Protein AF-A0A2N2ST94-F1 (afdb_monomer)

Foldseek 3Di:
DALVPDDPVNVVLQVVVCCVVVCPVVVDDDDPPPVCRRQWDKDFDDDPNHTDDIDTDHDAPSPDPD

Solvent-accessible surface area (backbone atoms only — not comparable to full-atom values): 4138 Å² total; per-residue (Å²): 76,53,48,87,70,50,50,74,68,56,48,49,54,52,54,49,53,49,42,48,50,58,33,57,72,63,67,37,94,69,74,81,86,70,72,56,61,72,71,22,36,46,47,77,40,67,59,92,94,42,82,76,44,76,47,78,46,64,62,89,61,70,88,50,80,128

Radius of gyration: 12.43 Å; Cα contacts (8 Å, |Δi|>4): 73; chains: 1; bounding box: 32×23×29 Å

Nearest PDB structures (foldseek):
  1xeb-assembly8_H  TM=9.593E-01  e=6.640E-04  Pseudomonas aeruginosa

Secondary structure (DSSP, 8-state):
--STTS-HHHHHHHHHHHIIIIIIITT--S-S--SGGGGPEEEEEEETTEEEEEEEE--TTTSS--

Sequence (66 aa):
MSFEDLRVGELYEVLRLRSEVFVVEQQCIFQDMDGADREAMHLLGVQGEELKAYARCFAAGVKFPE

Mean predicted aligned error: 2.82 Å

Structure (mmCIF, N/CA/C/O backbone):
data_AF-A0A2N2ST94-F1
#
_entry.id   AF-A0A2N2ST94-F1
#
loop_
_atom_site.group_PDB
_atom_site.id
_atom_site.type_symbol
_atom_site.label_atom_id
_atom_site.label_alt_id
_atom_site.label_comp_id
_atom_site.label_asym_id
_atom_site.label_entity_id
_atom_site.label_seq_id
_atom_site.pdbx_PDB_ins_code
_atom_site.Cartn_x
_atom_site.Cartn_y
_atom_site.Cartn_z
_atom_site.occupancy
_atom_site.B_iso_or_equiv
_atom_site.auth_seq_id
_atom_site.auth_comp_id
_atom_site.auth_asym_id
_atom_site.auth_atom_id
_atom_site.pdbx_PDB_model_num
ATOM 1 N N . MET A 1 1 ? -8.044 -1.998 -9.018 1.00 91.94 1 MET A N 1
ATOM 2 C CA . MET A 1 1 ? -8.327 -0.617 -9.486 1.00 91.94 1 MET A CA 1
ATOM 3 C C . MET A 1 1 ? -6.995 0.021 -9.859 1.00 91.94 1 MET A C 1
ATOM 5 O O . MET A 1 1 ? -6.009 -0.374 -9.237 1.00 91.94 1 MET A O 1
ATOM 9 N N . SER A 1 2 ? -6.914 0.905 -10.858 1.00 96.25 2 SER A N 1
ATOM 10 C CA . SER A 1 2 ? -5.671 1.666 -11.088 1.00 96.25 2 SER A CA 1
ATOM 11 C C . SER A 1 2 ? -5.473 2.701 -9.976 1.00 96.25 2 SER A C 1
ATOM 13 O O . SER A 1 2 ? -6.363 2.910 -9.146 1.00 96.25 2 SER A O 1
ATOM 15 N N . PHE A 1 3 ? -4.304 3.337 -9.929 1.00 96.94 3 PHE A N 1
ATOM 16 C CA . PHE A 1 3 ? -4.044 4.403 -8.965 1.00 96.94 3 PHE A CA 1
ATOM 17 C C . PHE A 1 3 ? -4.994 5.597 -9.158 1.00 96.94 3 PHE A C 1
ATOM 19 O O . PHE A 1 3 ? -5.475 6.173 -8.188 1.00 96.94 3 PHE A O 1
ATOM 26 N N . GLU A 1 4 ? -5.306 5.945 -10.406 1.00 97.12 4 GLU A N 1
ATOM 27 C CA . GLU A 1 4 ? -6.196 7.054 -10.768 1.00 97.12 4 GLU A CA 1
ATOM 28 C C . GLU A 1 4 ? -7.668 6.787 -10.425 1.00 97.12 4 GLU A C 1
ATOM 30 O O . GLU A 1 4 ? -8.435 7.737 -10.273 1.00 97.12 4 GLU A O 1
ATOM 35 N N . ASP A 1 5 ? -8.056 5.518 -10.271 1.00 97.31 5 ASP A N 1
ATOM 36 C CA . ASP A 1 5 ? -9.405 5.134 -9.847 1.00 97.31 5 ASP A CA 1
ATOM 37 C C . ASP A 1 5 ? -9.638 5.367 -8.342 1.00 97.31 5 ASP A C 1
ATOM 39 O O . ASP A 1 5 ? -10.786 5.400 -7.894 1.00 97.31 5 ASP A O 1
ATOM 43 N N . LEU A 1 6 ? -8.571 5.507 -7.543 1.00 96.94 6 LEU A N 1
ATOM 44 C CA . LEU A 1 6 ? -8.683 5.743 -6.104 1.00 96.94 6 LEU A CA 1
ATOM 45 C C . LEU A 1 6 ? -9.195 7.155 -5.830 1.00 96.94 6 LEU A C 1
ATOM 47 O O . LEU A 1 6 ? -8.567 8.160 -6.175 1.00 96.94 6 LEU A O 1
ATOM 51 N N . ARG A 1 7 ? -10.299 7.250 -5.091 1.00 96.44 7 ARG A N 1
ATOM 52 C CA . ARG A 1 7 ? -10.718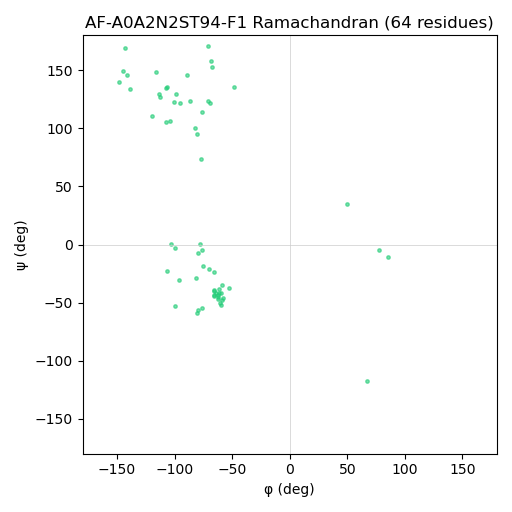 8.526 -4.508 1.00 96.44 7 ARG A CA 1
ATOM 53 C C . ARG A 1 7 ? -9.714 8.942 -3.439 1.00 96.44 7 ARG A C 1
ATOM 55 O O . ARG A 1 7 ? -9.128 8.108 -2.758 1.00 96.44 7 ARG A O 1
ATOM 62 N N . VAL A 1 8 ? -9.585 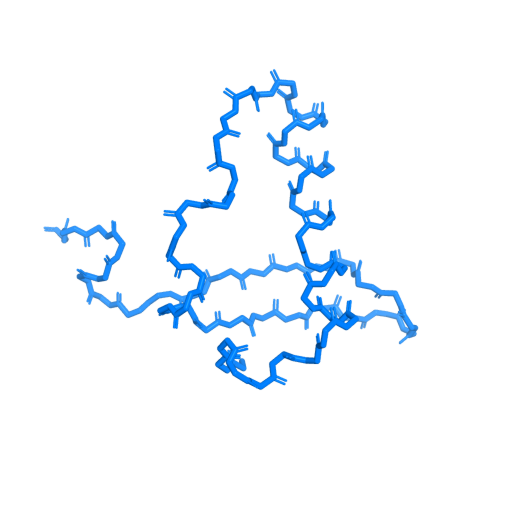10.248 -3.210 1.00 97.31 8 VAL A N 1
ATOM 63 C CA . VAL A 1 8 ? -8.647 10.803 -2.212 1.00 97.31 8 VAL A CA 1
ATOM 64 C C . VAL A 1 8 ? -8.834 10.173 -0.823 1.00 97.31 8 VAL A C 1
ATOM 66 O O . VAL A 1 8 ? -7.852 9.898 -0.140 1.00 97.31 8 VAL A O 1
ATOM 69 N N . GLY A 1 9 ? -10.082 9.894 -0.428 1.00 96.75 9 GLY A N 1
ATOM 70 C CA . GLY A 1 9 ? -10.380 9.198 0.827 1.00 96.75 9 GLY A CA 1
ATOM 71 C C . GLY A 1 9 ? -9.877 7.752 0.848 1.00 96.75 9 GLY A C 1
ATOM 72 O O . GLY A 1 9 ? -9.245 7.344 1.812 1.00 96.75 9 GLY A O 1
ATOM 73 N N . GLU A 1 10 ? -10.078 6.996 -0.232 1.00 96.69 10 GLU A N 1
ATOM 74 C CA . GLU A 1 10 ? -9.595 5.610 -0.343 1.00 96.69 10 GLU A CA 1
ATOM 75 C C . GLU A 1 10 ? -8.070 5.551 -0.356 1.00 96.69 10 GLU A C 1
ATOM 77 O O . GLU A 1 10 ? -7.482 4.698 0.303 1.00 96.69 10 GLU A O 1
ATOM 82 N N . LEU A 1 11 ? -7.426 6.489 -1.058 1.00 97.44 11 LEU A N 1
ATOM 83 C CA . LEU A 1 11 ? -5.976 6.630 -1.041 1.00 97.44 11 LEU A CA 1
ATOM 84 C C . LEU A 1 11 ? -5.470 6.862 0.388 1.00 97.44 11 LEU A C 1
ATOM 86 O O . LEU A 1 11 ? -4.517 6.212 0.807 1.00 97.44 11 LEU A O 1
ATOM 90 N N . TYR A 1 12 ? -6.114 7.751 1.147 1.00 97.94 12 TYR A N 1
ATOM 91 C CA . TYR A 1 12 ? -5.722 8.013 2.529 1.00 97.94 12 TYR A CA 1
ATOM 92 C C . TYR A 1 12 ? -5.869 6.772 3.419 1.00 97.94 12 TYR A C 1
ATOM 94 O O . TYR A 1 12 ? -4.924 6.427 4.128 1.00 97.94 12 TYR A O 1
ATOM 102 N N . GLU A 1 13 ? -6.999 6.065 3.340 1.00 97.94 13 GLU A N 1
ATOM 103 C CA . GLU A 1 13 ? -7.230 4.835 4.113 1.00 97.94 13 GLU A CA 1
ATOM 104 C C . GLU A 1 13 ? -6.214 3.738 3.769 1.00 97.94 13 GLU A C 1
ATOM 106 O O . GLU A 1 13 ? -5.664 3.093 4.660 1.00 97.94 13 GLU A O 1
ATOM 111 N N . VAL A 1 14 ? -5.890 3.571 2.483 1.00 97.88 14 VAL A N 1
ATOM 112 C CA . VAL A 1 14 ? -4.860 2.629 2.029 1.00 97.88 14 VAL A CA 1
ATOM 113 C C . VAL A 1 14 ? -3.489 2.972 2.613 1.00 97.88 14 VAL A C 1
ATOM 115 O O . VAL A 1 14 ? -2.814 2.092 3.149 1.00 97.88 14 VAL A O 1
ATOM 118 N N . LEU A 1 15 ? -3.057 4.233 2.509 1.00 98.00 15 LEU A N 1
ATOM 119 C CA . LEU A 1 15 ? -1.754 4.674 3.018 1.00 98.00 15 LEU A CA 1
ATOM 120 C C . LEU A 1 15 ? -1.671 4.532 4.541 1.00 98.00 15 LEU A C 1
ATOM 122 O O . LEU A 1 15 ? -0.668 4.047 5.066 1.00 98.00 15 LEU A O 1
ATOM 126 N N . ARG A 1 16 ? -2.746 4.899 5.243 1.00 98.12 16 ARG A N 1
ATOM 127 C CA . ARG A 1 16 ? -2.856 4.753 6.692 1.00 98.12 16 ARG A CA 1
ATOM 128 C C . ARG A 1 16 ? -2.731 3.290 7.118 1.00 98.12 16 ARG A C 1
ATOM 130 O O . ARG A 1 16 ? -1.881 3.001 7.954 1.00 98.12 16 ARG A O 1
ATOM 137 N N . LEU A 1 17 ? -3.516 2.384 6.526 1.00 98.19 17 LEU A N 1
ATOM 138 C CA . LEU A 1 17 ? -3.511 0.958 6.877 1.00 98.19 17 LEU A CA 1
ATOM 139 C C . LEU A 1 17 ? -2.130 0.322 6.664 1.00 98.19 17 LEU A C 1
ATOM 141 O O . LEU A 1 17 ? -1.649 -0.439 7.502 1.00 98.19 17 LEU A O 1
ATOM 145 N N . ARG A 1 18 ? -1.456 0.654 5.559 1.00 98.12 18 ARG A N 1
ATOM 146 C CA . ARG A 1 18 ? -0.101 0.154 5.286 1.00 98.12 18 ARG A CA 1
ATOM 147 C C . ARG A 1 18 ? 0.918 0.675 6.292 1.00 98.12 18 ARG A C 1
ATOM 149 O O . ARG A 1 18 ? 1.736 -0.105 6.766 1.00 98.12 18 ARG A O 1
ATOM 156 N N . SER A 1 19 ? 0.865 1.961 6.632 1.00 97.81 19 SER A N 1
ATOM 157 C CA . SER A 1 19 ? 1.769 2.547 7.625 1.00 97.81 19 SER A CA 1
ATOM 158 C C . SER A 1 19 ? 1.524 1.970 9.022 1.00 97.81 19 SER A C 1
ATOM 160 O O . SER A 1 19 ? 2.479 1.681 9.740 1.00 97.81 19 SER A O 1
ATOM 162 N N . GLU A 1 20 ? 0.263 1.743 9.395 1.00 97.88 20 GLU A N 1
ATOM 163 C CA . GLU A 1 20 ? -0.105 1.100 10.659 1.00 97.88 20 GLU A CA 1
ATOM 164 C C . GLU A 1 20 ? 0.512 -0.299 10.778 1.00 97.88 20 GLU A C 1
ATOM 166 O O . GLU A 1 20 ? 1.173 -0.588 11.772 1.00 97.88 20 GLU A O 1
ATOM 171 N N . VAL A 1 21 ? 0.398 -1.126 9.736 1.00 97.62 21 VAL A N 1
ATOM 172 C CA . VAL A 1 21 ? 0.904 -2.507 9.760 1.00 97.62 21 VAL A CA 1
ATOM 173 C C . VAL A 1 21 ? 2.416 -2.577 9.524 1.00 97.62 21 VAL A C 1
ATOM 175 O O . VAL A 1 21 ? 3.157 -3.143 10.325 1.00 97.62 21 VAL A O 1
ATOM 178 N N . PHE A 1 22 ? 2.910 -2.029 8.414 1.00 97.25 22 PHE A N 1
ATOM 179 C CA . PHE A 1 22 ? 4.293 -2.250 7.994 1.00 97.25 22 PHE A CA 1
ATOM 180 C C . PHE A 1 22 ? 5.298 -1.352 8.719 1.00 97.25 22 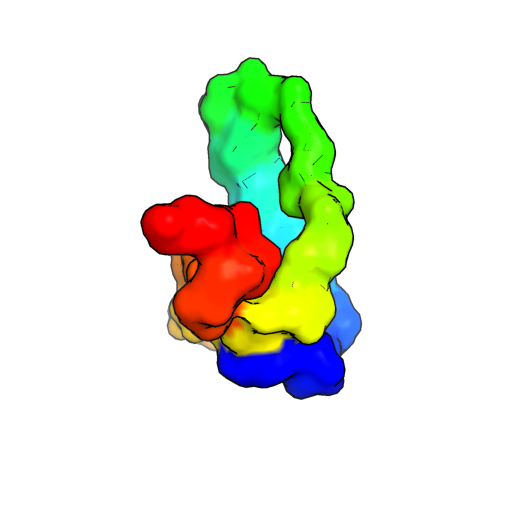PHE A C 1
ATOM 182 O O . PHE A 1 22 ? 6.440 -1.765 8.892 1.00 97.25 22 PHE A O 1
ATOM 189 N N . VAL A 1 23 ? 4.903 -0.153 9.160 1.00 97.12 23 VAL A N 1
ATOM 190 C CA . VAL A 1 23 ? 5.824 0.779 9.835 1.00 97.12 23 VAL A CA 1
ATOM 191 C C . VAL A 1 23 ? 5.659 0.726 11.351 1.00 97.12 23 VAL A C 1
ATOM 193 O O . VAL A 1 23 ? 6.644 0.536 12.065 1.00 97.12 23 VAL A O 1
ATOM 196 N N . VAL A 1 24 ? 4.430 0.882 11.853 1.00 97.75 24 VAL A N 1
ATOM 197 C CA . VAL A 1 24 ? 4.168 1.006 13.297 1.00 97.75 24 VAL A CA 1
ATOM 198 C C . VAL A 1 24 ? 4.148 -0.355 13.990 1.00 97.75 24 VAL A C 1
ATOM 200 O O . VAL A 1 24 ? 4.962 -0.578 14.884 1.00 97.75 24 VAL A O 1
ATOM 203 N N . GLU A 1 25 ? 3.264 -1.269 13.583 1.00 98.06 25 GLU A N 1
ATOM 204 C CA . GLU A 1 25 ? 3.107 -2.588 14.216 1.00 98.06 25 GLU A CA 1
ATOM 205 C C . GLU A 1 25 ? 4.383 -3.428 14.095 1.00 98.06 25 GLU A C 1
ATOM 207 O O . GLU A 1 25 ? 4.862 -3.981 15.084 1.00 98.06 25 GLU A O 1
ATOM 212 N N . GLN A 1 26 ? 4.987 -3.464 12.905 1.00 97.50 26 GLN A N 1
ATOM 213 C CA . GLN A 1 26 ? 6.251 -4.174 12.675 1.00 97.50 26 GLN A CA 1
ATOM 214 C C . GLN A 1 26 ? 7.485 -3.431 13.209 1.00 97.50 26 GLN A C 1
ATOM 216 O O . GLN A 1 26 ? 8.591 -3.967 13.134 1.00 97.50 26 GLN A O 1
ATOM 221 N N . GLN A 1 27 ? 7.323 -2.206 13.726 1.00 97.50 27 GLN A N 1
ATOM 222 C CA . GLN A 1 27 ? 8.413 -1.335 14.183 1.00 97.50 27 GLN A CA 1
ATOM 223 C C . GLN A 1 27 ? 9.548 -1.192 13.150 1.00 97.50 27 GLN A C 1
ATOM 225 O O . GLN A 1 27 ? 10.728 -1.102 13.498 1.00 97.50 27 GLN A O 1
ATOM 230 N N . CYS A 1 28 ? 9.193 -1.183 11.865 1.00 97.19 28 CYS A N 1
ATOM 231 C CA . CYS A 1 28 ? 10.131 -1.165 10.753 1.00 97.19 28 CYS A CA 1
ATOM 232 C C . CYS A 1 28 ? 10.123 0.220 10.102 1.00 97.19 28 CYS A C 1
ATOM 234 O O . CYS A 1 28 ? 9.189 0.591 9.396 1.00 97.19 28 CYS A O 1
ATOM 236 N N . ILE A 1 29 ? 11.167 1.015 10.342 1.00 94.31 29 ILE A N 1
ATOM 237 C CA . ILE A 1 29 ? 11.265 2.361 9.769 1.00 94.31 29 ILE A CA 1
ATOM 238 C C . ILE A 1 29 ? 11.794 2.249 8.339 1.00 94.31 29 ILE A C 1
ATOM 240 O O . ILE A 1 29 ? 12.997 2.123 8.113 1.00 94.31 29 ILE A O 1
ATOM 244 N N . PHE A 1 30 ? 10.887 2.325 7.372 1.00 95.00 30 PHE A N 1
ATOM 245 C CA . PHE A 1 30 ? 11.214 2.424 5.954 1.00 95.00 30 PHE A CA 1
ATOM 246 C C . PHE A 1 30 ? 10.230 3.353 5.233 1.00 95.00 30 PHE A C 1
ATOM 248 O O . PHE A 1 30 ? 9.208 3.767 5.781 1.00 95.00 30 PHE A O 1
ATOM 255 N N . GLN A 1 31 ? 10.554 3.708 3.991 1.00 96.25 31 GLN A N 1
ATOM 256 C CA . GLN A 1 31 ? 9.685 4.517 3.146 1.00 96.25 31 GLN A CA 1
ATOM 257 C C . GLN A 1 31 ? 8.588 3.639 2.521 1.00 96.25 31 GLN A C 1
ATOM 259 O O . GLN A 1 31 ? 8.810 3.024 1.482 1.00 96.25 31 GLN A O 1
ATOM 264 N N . ASP A 1 32 ? 7.408 3.585 3.147 1.00 96.00 32 ASP A N 1
ATOM 265 C CA . ASP A 1 32 ? 6.251 2.834 2.622 1.00 96.00 32 ASP A CA 1
ATOM 266 C C . ASP A 1 32 ? 5.773 3.387 1.266 1.00 96.00 32 ASP A C 1
ATOM 268 O O . ASP A 1 32 ? 5.547 2.634 0.316 1.00 96.00 32 ASP A O 1
ATOM 272 N N . MET A 1 33 ? 5.700 4.715 1.135 1.00 96.00 33 MET A N 1
ATOM 273 C CA . MET A 1 33 ? 5.418 5.401 -0.131 1.00 96.00 33 MET A CA 1
ATOM 274 C C . MET A 1 33 ? 6.664 5.409 -1.025 1.00 96.00 33 MET A C 1
ATOM 276 O O . MET A 1 33 ? 7.346 6.423 -1.191 1.00 96.00 33 MET A O 1
ATOM 280 N N . ASP A 1 34 ? 6.949 4.238 -1.582 1.00 94.88 34 ASP A N 1
ATOM 281 C CA . ASP A 1 34 ? 8.117 3.894 -2.398 1.00 94.88 34 ASP A CA 1
ATOM 282 C C . ASP A 1 34 ? 8.057 4.394 -3.854 1.00 94.88 34 ASP A C 1
ATOM 284 O O . ASP A 1 34 ? 8.979 4.157 -4.629 1.00 94.88 34 ASP A O 1
ATOM 288 N N . GLY A 1 35 ? 6.982 5.086 -4.240 1.00 94.56 35 GLY A N 1
ATOM 289 C CA . GLY A 1 35 ? 6.777 5.611 -5.593 1.00 94.56 35 GLY A CA 1
ATOM 290 C C . GLY A 1 35 ? 6.153 4.617 -6.577 1.00 94.56 35 GLY A C 1
ATOM 291 O O . GLY A 1 35 ? 5.673 5.044 -7.623 1.00 94.56 35 GLY A O 1
ATOM 292 N N . ALA A 1 36 ? 6.055 3.332 -6.223 1.00 95.19 36 ALA A N 1
ATOM 293 C CA . ALA A 1 36 ? 5.506 2.297 -7.102 1.00 95.19 36 ALA A CA 1
ATOM 294 C C . ALA A 1 36 ? 3.966 2.276 -7.129 1.00 95.19 36 ALA A C 1
ATOM 296 O O . ALA A 1 36 ? 3.369 1.539 -7.906 1.00 95.19 36 ALA A O 1
ATOM 297 N N . ASP A 1 37 ? 3.295 3.063 -6.282 1.00 96.31 37 ASP A N 1
ATOM 298 C CA . ASP A 1 37 ? 1.831 3.041 -6.174 1.00 96.31 37 ASP A CA 1
ATOM 299 C C . ASP A 1 37 ? 1.131 3.365 -7.497 1.00 96.31 37 ASP A C 1
ATOM 301 O O . ASP A 1 37 ? 0.127 2.745 -7.814 1.00 96.31 37 ASP A O 1
ATOM 305 N N . ARG A 1 38 ? 1.700 4.252 -8.318 1.00 95.88 38 ARG A N 1
ATOM 306 C CA . ARG A 1 38 ? 1.125 4.619 -9.624 1.00 95.88 38 ARG A CA 1
ATOM 307 C C . ARG A 1 38 ? 1.114 3.477 -10.640 1.00 95.88 38 ARG A C 1
ATOM 309 O O . ARG A 1 38 ? 0.331 3.503 -11.579 1.00 95.88 38 ARG A O 1
ATOM 316 N N . GLU A 1 39 ? 1.989 2.496 -10.464 1.00 96.50 39 GLU A N 1
ATOM 317 C CA . GLU A 1 39 ? 2.142 1.356 -11.371 1.00 96.50 39 GLU A CA 1
ATOM 318 C C . GLU A 1 39 ? 1.426 0.104 -10.843 1.00 96.50 39 GLU A C 1
ATOM 320 O O . GLU A 1 39 ? 1.418 -0.944 -11.491 1.00 96.50 39 GLU A O 1
ATOM 325 N N . ALA A 1 40 ? 0.834 0.199 -9.650 1.00 97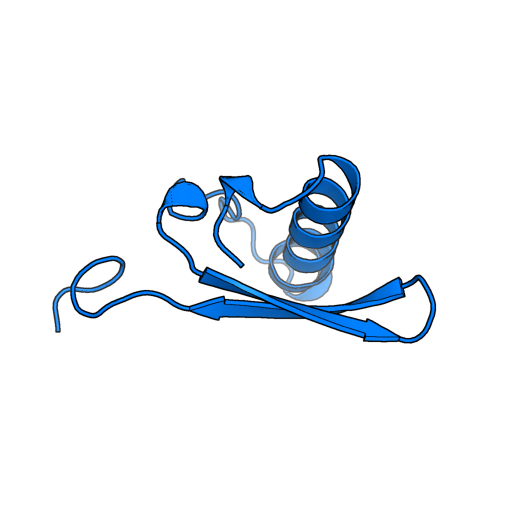.31 40 ALA A N 1
ATOM 326 C CA . ALA A 1 40 ? 0.144 -0.897 -9.005 1.00 97.31 40 ALA A CA 1
ATOM 327 C C . ALA A 1 40 ? -1.332 -0.947 -9.405 1.00 97.31 40 ALA A C 1
ATOM 329 O O . ALA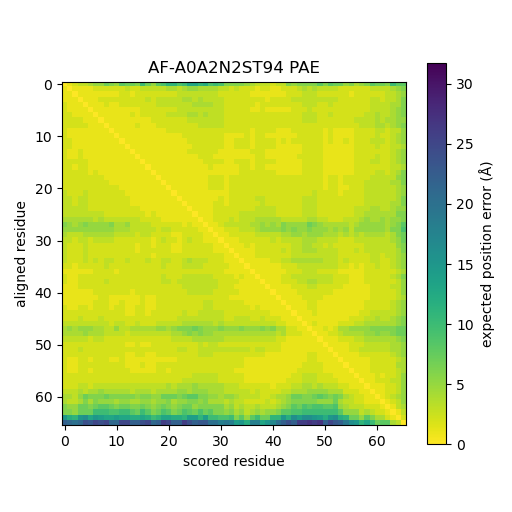 A 1 40 ? -2.031 0.057 -9.530 1.00 97.31 40 ALA A O 1
ATOM 330 N N . MET A 1 41 ? -1.845 -2.167 -9.491 1.00 97.69 41 MET A N 1
ATOM 331 C CA . MET A 1 41 ? -3.264 -2.430 -9.359 1.00 97.69 41 MET A CA 1
ATOM 332 C C . MET A 1 41 ? -3.581 -2.610 -7.869 1.00 97.69 41 MET A C 1
ATOM 334 O O . MET A 1 41 ? -2.981 -3.444 -7.190 1.00 97.69 41 MET A O 1
ATOM 338 N N . HIS A 1 42 ? -4.505 -1.807 -7.348 1.00 97.94 42 HIS A N 1
ATOM 339 C CA . HIS A 1 42 ? -4.875 -1.791 -5.934 1.00 97.94 42 HIS A CA 1
ATOM 340 C C . HIS A 1 42 ? -6.098 -2.681 -5.686 1.00 97.94 42 HIS A C 1
ATOM 342 O O . HIS A 1 42 ? -7.158 -2.465 -6.288 1.00 97.94 42 HIS A O 1
ATOM 348 N N . LEU A 1 43 ? -5.951 -3.676 -4.805 1.00 98.12 43 LEU A N 1
ATOM 349 C CA . LEU A 1 43 ? -7.037 -4.509 -4.278 1.00 98.12 43 LEU A CA 1
ATOM 350 C C . LEU A 1 43 ? -7.414 -4.011 -2.888 1.00 98.12 43 LEU A C 1
ATOM 352 O O . LEU A 1 43 ? -6.571 -3.987 -1.993 1.00 98.12 43 LEU A O 1
ATOM 356 N N . LEU A 1 44 ? -8.682 -3.646 -2.713 1.00 97.75 44 LEU A N 1
ATOM 357 C CA . LEU A 1 44 ? -9.239 -3.198 -1.441 1.00 97.75 44 LEU A CA 1
ATOM 358 C C . LEU A 1 44 ? -10.242 -4.248 -0.954 1.00 97.75 44 LEU A C 1
ATOM 360 O O . LEU A 1 44 ? -11.154 -4.628 -1.686 1.00 97.75 44 LEU A O 1
ATOM 364 N N . GLY A 1 45 ? -10.077 -4.710 0.283 1.00 97.81 45 GLY A N 1
ATOM 365 C CA . GLY A 1 45 ? -11.059 -5.522 0.992 1.00 97.81 45 GLY A CA 1
ATOM 366 C C . GLY A 1 45 ? -11.767 -4.665 2.029 1.00 97.81 45 GLY A C 1
ATOM 367 O O . GLY A 1 45 ? -11.184 -4.323 3.057 1.00 97.81 45 GLY A O 1
ATOM 368 N N . VAL A 1 46 ? -13.016 -4.307 1.745 1.00 96.88 46 VAL A N 1
ATOM 369 C CA . VAL A 1 46 ? -13.830 -3.416 2.579 1.00 96.88 46 VAL A CA 1
ATOM 370 C C . VAL A 1 46 ? -14.910 -4.230 3.287 1.00 96.88 46 VAL A C 1
ATOM 372 O O . VAL A 1 46 ? -15.569 -5.066 2.667 1.00 96.88 46 VAL A O 1
ATOM 375 N N . GLN A 1 47 ? -15.103 -3.981 4.582 1.00 97.31 47 GLN A N 1
ATOM 376 C CA . GLN A 1 47 ? -16.205 -4.535 5.365 1.00 97.31 47 GLN A CA 1
ATOM 377 C C . GLN A 1 47 ? -17.056 -3.385 5.907 1.00 97.31 47 GLN A C 1
ATOM 379 O O . GLN A 1 47 ? -16.622 -2.633 6.777 1.00 97.31 47 GLN A O 1
ATOM 384 N N . GLY A 1 48 ? -18.277 -3.242 5.386 1.00 95.12 48 GLY A N 1
ATOM 385 C CA . GLY A 1 48 ? -19.093 -2.057 5.652 1.00 95.12 48 GLY A CA 1
ATOM 386 C C . GLY A 1 48 ? -18.460 -0.823 5.011 1.00 95.12 48 GLY A C 1
ATOM 387 O O . GLY A 1 48 ? -18.310 -0.782 3.793 1.00 95.12 48 GLY A O 1
ATOM 388 N N . GLU A 1 49 ? -18.077 0.154 5.830 1.00 92.06 49 GLU A N 1
ATOM 389 C CA . GLU A 1 49 ? -17.400 1.385 5.389 1.00 92.06 49 GLU A CA 1
ATOM 390 C C . GLU A 1 49 ? -15.889 1.375 5.684 1.00 92.06 49 GLU A C 1
ATOM 392 O O . GLU A 1 49 ? -15.193 2.336 5.369 1.00 92.06 49 GLU A O 1
ATOM 397 N N . GLU A 1 50 ? -15.365 0.297 6.276 1.00 95.00 50 GLU A N 1
ATOM 398 C CA . GLU A 1 50 ? -13.986 0.237 6.764 1.00 95.00 50 GLU A CA 1
ATOM 399 C C . GLU A 1 50 ? -13.094 -0.638 5.874 1.00 95.00 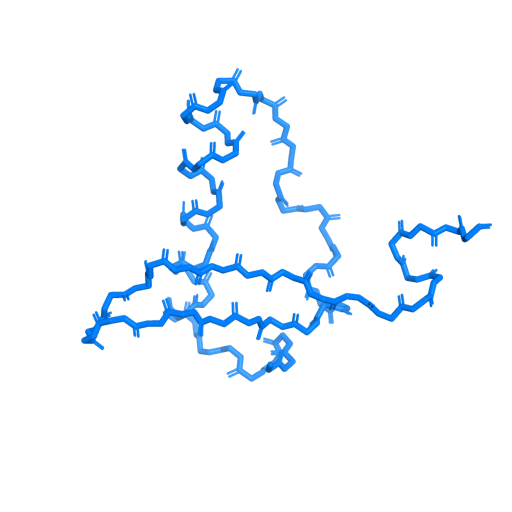50 GLU A C 1
ATOM 401 O O . GLU A 1 50 ? -13.457 -1.759 5.497 1.00 95.00 50 GLU A O 1
ATOM 406 N N . LEU A 1 51 ? -11.890 -0.148 5.571 1.00 97.69 51 LEU A N 1
ATOM 407 C CA . LEU A 1 51 ? -10.863 -0.904 4.860 1.00 97.69 51 LEU A CA 1
ATOM 408 C C . LEU A 1 51 ? -10.206 -1.915 5.812 1.00 97.69 51 LEU A C 1
ATOM 410 O O . LEU A 1 51 ? -9.523 -1.536 6.757 1.00 97.69 51 LEU A O 1
ATOM 414 N N . LYS A 1 52 ? -10.395 -3.212 5.553 1.00 97.50 52 LYS A N 1
ATOM 415 C CA . LYS A 1 52 ? -9.859 -4.310 6.381 1.00 97.50 52 LYS A CA 1
ATOM 416 C C . LYS A 1 52 ? -8.686 -5.044 5.746 1.00 97.50 52 LYS A C 1
ATOM 418 O O . LYS A 1 52 ? -7.924 -5.700 6.447 1.00 97.50 52 LYS A O 1
ATOM 423 N N . ALA A 1 53 ? -8.558 -4.977 4.426 1.00 97.81 53 ALA A N 1
ATOM 424 C CA . ALA A 1 53 ? -7.491 -5.641 3.696 1.00 97.81 53 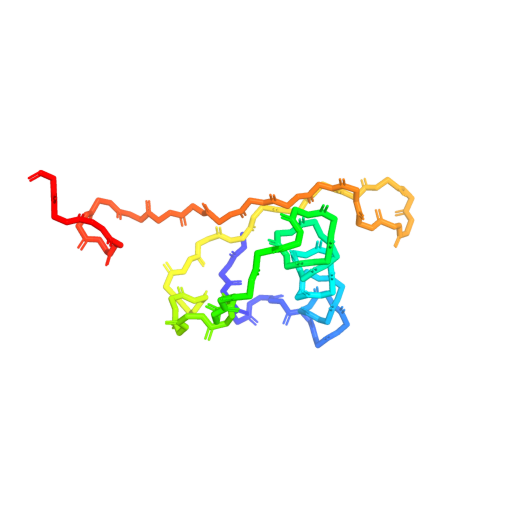ALA A CA 1
ATOM 425 C C . ALA A 1 53 ? -7.044 -4.804 2.501 1.00 97.81 53 ALA A C 1
ATOM 427 O O . ALA A 1 53 ? -7.838 -4.094 1.882 1.00 97.81 53 ALA A O 1
ATOM 428 N N . TYR A 1 54 ? -5.765 -4.925 2.161 1.00 98.31 54 TYR A N 1
ATOM 429 C CA . TYR A 1 54 ? -5.164 -4.216 1.045 1.00 98.31 54 TYR A CA 1
ATOM 430 C C . TYR A 1 54 ? -4.041 -5.038 0.412 1.00 98.31 54 TYR A C 1
ATOM 432 O O . TYR A 1 54 ? -3.232 -5.639 1.119 1.00 98.31 54 TYR A O 1
ATOM 440 N N . ALA A 1 55 ? -3.965 -5.023 -0.918 1.00 97.81 55 ALA A N 1
ATOM 441 C CA . ALA A 1 55 ? -2.827 -5.552 -1.659 1.00 97.81 55 ALA A CA 1
ATOM 442 C C . ALA A 1 55 ? -2.493 -4.671 -2.869 1.00 97.81 55 ALA A C 1
ATOM 444 O O . ALA A 1 55 ? -3.379 -4.121 -3.527 1.00 97.81 55 ALA A O 1
ATOM 445 N N . ARG A 1 56 ? -1.195 -4.586 -3.180 1.00 97.50 56 ARG A N 1
ATOM 446 C CA . ARG A 1 56 ? -0.692 -4.076 -4.461 1.00 97.50 56 ARG A CA 1
ATOM 447 C C . ARG A 1 56 ? -0.354 -5.252 -5.360 1.00 97.50 56 ARG A C 1
ATOM 449 O O . ARG A 1 56 ? 0.392 -6.139 -4.952 1.00 97.50 56 ARG A O 1
ATOM 456 N N . CYS A 1 57 ? -0.858 -5.225 -6.582 1.00 96.56 57 CYS A N 1
ATOM 457 C CA . CYS A 1 57 ? -0.534 -6.190 -7.618 1.00 96.56 57 CYS A CA 1
ATOM 458 C C . CYS A 1 57 ? 0.220 -5.479 -8.737 1.00 96.56 57 CYS A C 1
ATOM 460 O O . CYS A 1 57 ? -0.231 -4.453 -9.238 1.00 96.56 57 CYS A O 1
ATOM 462 N N . PHE A 1 58 ? 1.358 -6.034 -9.132 1.00 95.81 58 PHE A N 1
ATOM 463 C CA . PHE A 1 58 ? 2.215 -5.480 -10.173 1.00 95.81 58 PHE A CA 1
ATOM 464 C C . PHE A 1 58 ? 2.272 -6.446 -11.350 1.00 95.81 58 PHE A C 1
ATOM 466 O O . PHE A 1 58 ? 2.204 -7.661 -11.159 1.00 95.81 58 PHE A O 1
ATOM 473 N N . ALA A 1 59 ? 2.414 -5.909 -12.559 1.00 93.62 59 ALA A N 1
ATOM 474 C CA . ALA A 1 59 ? 2.798 -6.726 -13.699 1.00 93.62 59 ALA A CA 1
ATOM 475 C C . ALA A 1 59 ? 4.249 -7.217 -13.540 1.00 93.62 59 ALA A C 1
ATOM 477 O O . ALA A 1 59 ? 5.055 -6.615 -12.820 1.00 93.62 59 ALA A O 1
ATOM 478 N N . ALA A 1 60 ? 4.568 -8.306 -14.239 1.00 93.19 60 ALA A N 1
ATOM 479 C CA . ALA A 1 60 ? 5.926 -8.818 -14.378 1.00 93.19 60 ALA A CA 1
ATOM 480 C C . ALA A 1 60 ? 6.910 -7.700 -14.767 1.00 93.19 60 ALA A C 1
ATOM 482 O O . ALA A 1 60 ? 6.608 -6.875 -15.631 1.00 93.19 60 ALA A O 1
ATOM 483 N N . GLY A 1 61 ? 8.075 -7.663 -14.117 1.00 90.06 61 GLY A N 1
ATOM 484 C CA . GLY A 1 61 ? 9.146 -6.710 -14.421 1.00 90.06 61 GLY A CA 1
ATOM 485 C C . GLY A 1 61 ? 8.965 -5.279 -13.898 1.00 90.06 61 GLY A C 1
ATOM 486 O O . GLY A 1 61 ? 9.894 -4.490 -14.033 1.00 90.06 61 GLY A O 1
ATOM 487 N N . VAL A 1 62 ? 7.827 -4.924 -13.285 1.00 89.44 62 VAL A N 1
ATOM 488 C CA . VAL A 1 62 ? 7.604 -3.557 -12.762 1.00 89.44 62 VAL A CA 1
ATOM 489 C C . VAL A 1 62 ? 8.359 -3.331 -11.456 1.00 89.44 62 VAL A C 1
ATOM 491 O O . VAL A 1 62 ? 9.139 -2.394 -11.329 1.00 89.44 62 VAL A O 1
ATOM 494 N N . LYS A 1 63 ? 8.137 -4.198 -10.462 1.00 85.62 63 LYS A N 1
ATOM 495 C CA . LYS A 1 63 ? 8.733 -4.024 -9.130 1.00 85.62 63 LYS A CA 1
ATOM 496 C C . LYS A 1 63 ? 10.016 -4.823 -8.931 1.00 85.62 63 LYS A C 1
ATOM 498 O O . LYS A 1 63 ? 10.890 -4.398 -8.181 1.00 85.62 63 LYS A O 1
ATOM 503 N N . PHE A 1 64 ? 10.122 -5.967 -9.598 1.00 83.75 64 PHE A N 1
ATOM 504 C CA . PHE A 1 64 ? 11.277 -6.849 -9.516 1.00 83.75 64 PHE A CA 1
ATOM 505 C C . PHE A 1 64 ? 11.609 -7.380 -10.916 1.00 83.75 64 PHE A C 1
ATOM 507 O O 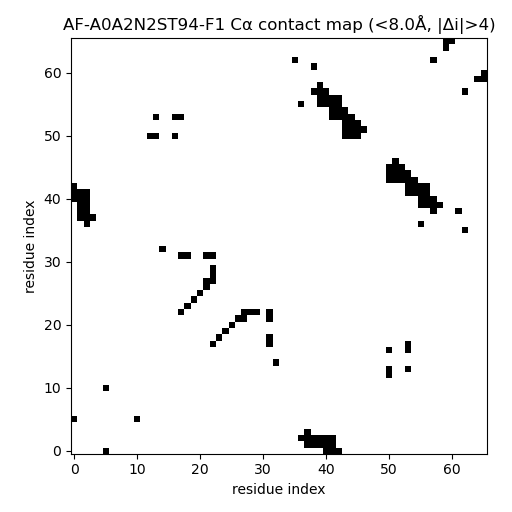. PHE A 1 64 ? 10.684 -7.780 -11.629 1.00 83.75 64 PHE A O 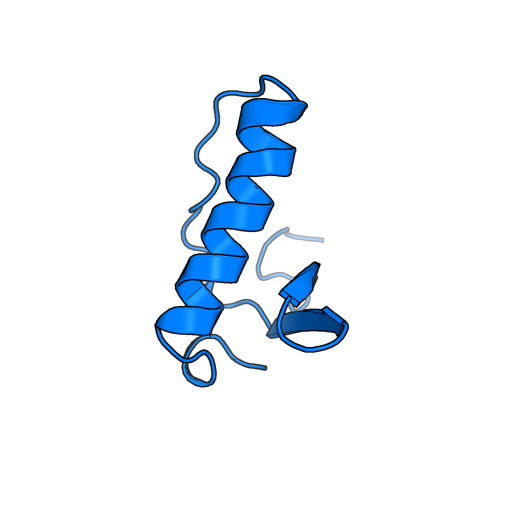1
ATOM 514 N N . PRO A 1 65 ? 12.892 -7.371 -11.319 1.00 68.75 65 PRO A N 1
ATOM 515 C CA . PRO A 1 65 ? 13.346 -8.136 -12.470 1.00 68.75 65 PRO A CA 1
ATOM 516 C C . PRO A 1 65 ? 13.262 -9.615 -12.082 1.00 68.75 65 PRO A C 1
ATOM 518 O O . PRO A 1 65 ? 13.806 -9.997 -11.048 1.00 68.75 65 PRO A O 1
ATOM 521 N N . GLU A 1 66 ? 12.503 -10.405 -12.833 1.00 58.91 66 GLU A N 1
ATOM 522 C CA . GLU A 1 66 ? 12.355 -11.848 -12.590 1.00 58.91 66 GLU A CA 1
ATOM 523 C C . GLU A 1 66 ? 13.700 -12.592 -12.564 1.00 58.91 66 GLU A C 1
ATOM 525 O O . GLU A 1 66 ? 14.606 -12.220 -13.350 1.00 58.91 66 GLU A O 1
#

pLDDT: mean 95.14, std 6.24, range [58.91, 98.31]